Protein AF-A0A078S2V6-F1 (afdb_monomer)

pLDDT: mean 91.99, std 6.69, range [56.41, 98.38]

Nearest PDB structures (foldseek):
  1p1j-assembly1_B  TM=4.789E-01  e=3.765E+00  Saccharomyces cerevisiae

InterPro domains:
  IPR036505 N-acetylmuramoyl-L-alanine amidase/PGRP domain superfamily [G3DSA:3.40.80.10] (1-74)
  IPR036505 N-acetylmuramoyl-L-alanine amidase/PGRP domain superfamily [SSF55846] (1-71)

Sequence (75 aa):
AYEGGLDHYGNPKDTRTEWQRHSLRVLVRALLMDYPEAKVAGHRDLSPDLDNNGEGEPMEWTKQCPCFEVKKEKW

Mean predicted aligned error: 3.67 Å

Solvent-accessible surface area (backbone atoms only — not comparable to full-atom values): 4760 Å² total; per-residue (Å²): 133,92,61,88,30,38,48,99,87,68,45,76,26,71,62,70,48,74,66,56,52,48,54,49,32,55,52,49,42,54,50,41,70,78,36,77,86,66,80,89,75,34,66,25,66,68,28,66,68,84,86,74,81,86,63,67,43,86,92,43,42,81,46,69,48,66,25,59,65,53,90,77,55,80,106

Radius of gyration: 14.13 Å; Cα contacts (8 Å, |Δi|>4): 75; chains: 1; bounding box: 34×25×32 Å

Organism: NCBI:txid1339349

Foldseek 3Di:
DDDAQADPVRHGAHPDDPVSLVVVLVVVVVVCVVPVPDDDDWPQQPFDDPPPPSGSDPVRGPDCPPSDDRVPRDD

Secondary structure (DSSP, 8-state):
---TTB-TTS-B-----HHHHHHHHHHHHHHHHH-TTPPP--SGGGS--SSSSSS--TTT-S--TTSS-GGGS--

Structure (mmCIF, N/CA/C/O backbone):
data_AF-A0A078S2V6-F1
#
_entry.id   AF-A0A078S2V6-F1
#
loop_
_atom_site.group_PDB
_atom_site.id
_atom_site.type_symbol
_atom_site.label_atom_id
_atom_site.label_alt_id
_atom_site.label_comp_id
_atom_site.label_asym_id
_atom_site.label_entity_id
_atom_site.label_seq_id
_atom_site.pdbx_PDB_ins_code
_atom_site.Cartn_x
_atom_site.Cartn_y
_atom_site.Cartn_z
_atom_site.occupancy
_atom_site.B_iso_or_equiv
_a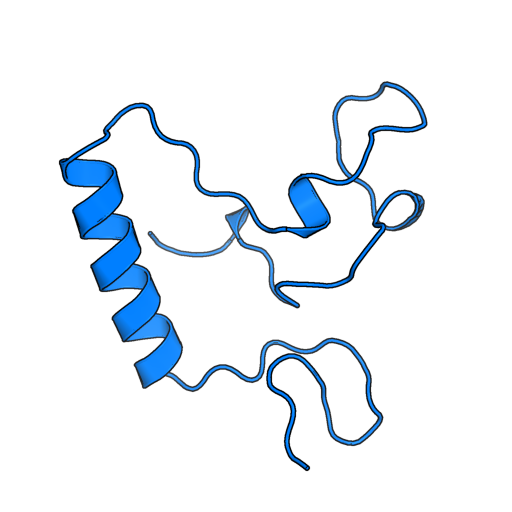tom_site.auth_seq_id
_atom_site.auth_comp_id
_atom_site.auth_asym_id
_atom_site.auth_atom_id
_atom_site.pdbx_PDB_model_num
ATOM 1 N N . ALA A 1 1 ? 15.983 -9.875 -14.157 1.00 56.41 1 ALA A N 1
ATOM 2 C CA . ALA A 1 1 ? 14.628 -10.336 -13.786 1.00 56.41 1 ALA A CA 1
ATOM 3 C C . ALA A 1 1 ? 13.694 -9.129 -13.806 1.00 56.41 1 ALA A C 1
ATOM 5 O O . ALA A 1 1 ? 14.181 -8.036 -13.551 1.00 56.41 1 ALA A O 1
ATOM 6 N N . TYR A 1 2 ? 12.415 -9.295 -14.155 1.00 64.38 2 TYR A N 1
ATOM 7 C CA . TYR A 1 2 ? 11.410 -8.237 -13.991 1.00 64.38 2 TYR A CA 1
ATOM 8 C C . TYR A 1 2 ? 10.890 -8.284 -12.552 1.00 64.38 2 TYR A C 1
ATOM 10 O O . TYR A 1 2 ? 10.396 -9.325 -12.123 1.00 64.38 2 TYR A O 1
ATOM 18 N N . GLU A 1 3 ? 11.018 -7.179 -11.826 1.00 72.44 3 GLU A N 1
ATOM 19 C CA . GLU A 1 3 ? 10.442 -6.992 -10.497 1.00 72.44 3 GLU A CA 1
ATOM 20 C C . GLU A 1 3 ? 9.311 -5.967 -10.617 1.00 72.44 3 GLU A C 1
ATOM 22 O O . GLU A 1 3 ? 9.503 -4.868 -11.139 1.00 72.44 3 GLU A O 1
ATOM 27 N N . GLY A 1 4 ? 8.100 -6.348 -10.207 1.00 82.50 4 GLY A N 1
ATOM 28 C CA . GLY A 1 4 ? 6.965 -5.431 -10.221 1.00 82.50 4 GLY A CA 1
ATOM 29 C C . GLY A 1 4 ? 7.183 -4.285 -9.233 1.00 82.50 4 GLY A C 1
ATOM 30 O O . GLY A 1 4 ? 7.714 -4.497 -8.148 1.00 82.50 4 GLY A O 1
ATOM 31 N N . GLY A 1 5 ? 6.744 -3.078 -9.589 1.00 90.44 5 GLY A N 1
ATOM 32 C CA . GLY A 1 5 ? 6.900 -1.899 -8.739 1.00 90.44 5 GLY A CA 1
ATOM 33 C C . GLY A 1 5 ? 8.114 -1.028 -9.071 1.00 90.44 5 GLY A C 1
ATOM 34 O O . GLY A 1 5 ? 8.304 -0.022 -8.390 1.00 90.44 5 GLY A O 1
ATOM 35 N N . LEU A 1 6 ? 8.910 -1.370 -10.093 1.00 93.38 6 LEU A N 1
ATOM 36 C CA . LEU A 1 6 ? 10.079 -0.602 -10.536 1.00 93.38 6 LEU A CA 1
ATOM 37 C C . LEU A 1 6 ? 10.041 -0.325 -12.049 1.00 93.38 6 LEU A C 1
ATOM 39 O O . LEU A 1 6 ? 9.572 -1.151 -12.832 1.00 93.38 6 LEU A O 1
ATOM 43 N N . ASP A 1 7 ? 10.548 0.830 -12.482 1.00 91.69 7 ASP A N 1
ATOM 44 C CA . ASP A 1 7 ? 10.789 1.128 -13.898 1.00 91.69 7 ASP A CA 1
ATOM 45 C C . ASP A 1 7 ? 12.127 0.550 -14.410 1.00 91.69 7 ASP A C 1
ATOM 47 O O . ASP A 1 7 ? 12.872 -0.099 -13.678 1.00 91.69 7 ASP A O 1
ATOM 51 N N . HIS A 1 8 ? 12.456 0.777 -15.689 1.00 90.81 8 HIS A N 1
ATOM 52 C CA . HIS A 1 8 ? 13.702 0.272 -16.289 1.00 90.81 8 HIS A CA 1
ATOM 53 C C . HIS A 1 8 ? 14.998 0.872 -15.711 1.00 90.81 8 HIS A C 1
ATOM 55 O O . HIS A 1 8 ? 16.072 0.345 -15.990 1.00 90.81 8 HIS A O 1
ATOM 61 N N . TYR A 1 9 ? 14.908 1.944 -14.919 1.00 91.88 9 TYR A N 1
ATOM 62 C CA . TYR A 1 9 ? 16.027 2.545 -14.195 1.00 91.88 9 TYR A CA 1
ATOM 63 C C . TYR A 1 9 ? 16.073 2.088 -12.729 1.00 91.88 9 TYR A C 1
ATOM 65 O O . TYR A 1 9 ? 16.969 2.498 -11.996 1.00 91.88 9 TYR A O 1
ATOM 73 N N . GLY A 1 10 ? 15.135 1.240 -12.295 1.00 90.12 10 GLY A N 1
ATOM 74 C CA . GLY A 1 10 ? 15.026 0.791 -10.910 1.00 90.12 10 GLY A CA 1
ATOM 75 C C . GLY A 1 10 ? 14.332 1.796 -9.989 1.00 90.12 10 GLY A C 1
ATOM 76 O O . GLY A 1 10 ? 14.424 1.651 -8.772 1.00 90.12 10 GLY A O 1
ATOM 77 N N . ASN A 1 11 ? 13.637 2.804 -10.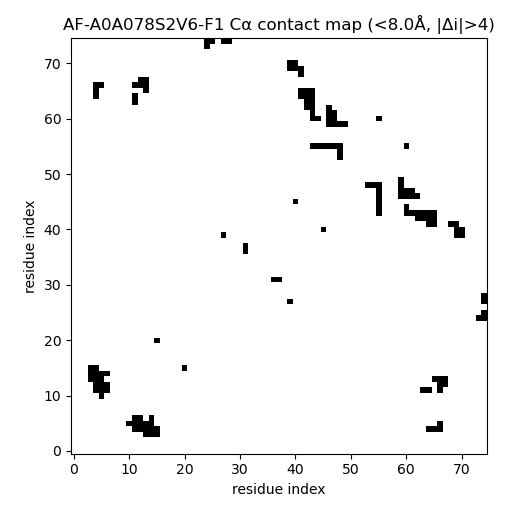528 1.00 92.19 11 ASN A N 1
ATOM 78 C CA . ASN A 1 11 ? 12.874 3.742 -9.706 1.00 92.19 11 ASN A CA 1
ATOM 79 C C . ASN A 1 11 ? 11.490 3.172 -9.365 1.00 92.19 11 ASN A C 1
ATOM 81 O O . ASN A 1 11 ? 10.878 2.531 -10.225 1.00 92.19 11 ASN A O 1
ATOM 85 N N . PRO A 1 12 ? 10.943 3.451 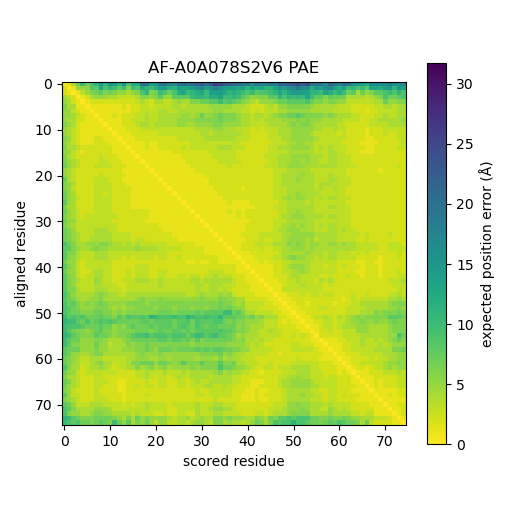-8.167 1.00 93.00 12 PRO A N 1
ATOM 86 C CA . PRO A 1 12 ? 9.581 3.069 -7.806 1.00 93.00 12 PRO A CA 1
ATOM 87 C C . PRO A 1 12 ? 8.552 3.552 -8.829 1.00 93.00 12 PRO A C 1
ATOM 89 O O . PRO A 1 12 ? 8.462 4.744 -9.128 1.00 93.00 12 PRO A O 1
ATOM 92 N N . LYS A 1 13 ? 7.744 2.629 -9.350 1.00 94.06 13 LYS A N 1
ATOM 93 C CA . LYS A 1 13 ? 6.678 2.929 -10.306 1.00 94.06 13 LYS A CA 1
ATOM 94 C C . LYS A 1 13 ? 5.544 1.925 -10.190 1.00 94.06 13 LYS A C 1
ATOM 96 O O . LYS A 1 13 ? 5.783 0.726 -10.097 1.00 94.06 13 LYS A O 1
ATOM 101 N N . ASP A 1 14 ? 4.302 2.393 -10.284 1.00 94.81 14 ASP A N 1
ATOM 102 C CA . ASP A 1 14 ? 3.165 1.494 -10.472 1.00 94.81 14 ASP A CA 1
ATOM 103 C C . ASP A 1 14 ? 3.255 0.841 -11.856 1.00 94.81 14 ASP A C 1
ATOM 105 O O . ASP A 1 14 ? 2.928 1.450 -12.877 1.00 94.81 14 ASP A O 1
ATOM 109 N N . THR A 1 15 ? 3.746 -0.394 -11.897 1.00 94.50 15 THR A N 1
ATOM 110 C CA . THR A 1 15 ? 3.854 -1.187 -13.126 1.00 94.50 15 THR A CA 1
ATOM 111 C C . THR A 1 15 ? 2.753 -2.231 -13.250 1.00 94.50 15 THR A C 1
ATOM 113 O O . THR A 1 15 ? 2.855 -3.128 -14.088 1.00 94.50 15 THR A O 1
ATOM 116 N N . ARG A 1 16 ? 1.707 -2.154 -12.416 1.00 94.56 16 ARG A N 1
ATOM 117 C CA . ARG A 1 16 ? 0.596 -3.102 -12.482 1.00 94.56 16 ARG A CA 1
ATOM 118 C C . ARG A 1 16 ? -0.143 -2.944 -13.806 1.00 94.56 16 ARG A C 1
ATOM 120 O O . ARG A 1 16 ? -0.521 -1.845 -14.209 1.00 94.56 16 ARG A O 1
ATOM 127 N N . THR A 1 17 ? -0.416 -4.073 -14.442 1.00 94.31 17 THR A N 1
ATOM 128 C CA . THR A 1 17 ? -1.332 -4.149 -15.583 1.00 94.31 17 THR A CA 1
ATOM 129 C C . THR A 1 17 ? -2.760 -3.807 -15.158 1.00 94.31 17 THR A C 1
ATOM 131 O O . THR A 1 17 ? -3.131 -3.906 -13.984 1.00 94.31 17 THR A O 1
ATOM 134 N N . GLU A 1 18 ? -3.600 -3.450 -16.127 1.00 96.12 18 GLU A N 1
ATOM 135 C CA . GLU A 1 18 ? -5.031 -3.214 -15.905 1.00 96.12 18 GLU A CA 1
ATOM 136 C C . GLU A 1 18 ? -5.725 -4.401 -15.213 1.00 96.12 18 GLU A C 1
ATOM 138 O O . GLU A 1 18 ? -6.495 -4.203 -14.271 1.00 96.12 18 GLU A O 1
ATOM 143 N N . TRP A 1 19 ? -5.366 -5.629 -15.596 1.00 96.62 19 TRP A N 1
ATOM 144 C CA . TRP A 1 19 ? -5.909 -6.861 -15.027 1.00 96.62 19 TRP A CA 1
ATOM 145 C C . TRP A 1 19 ? -5.440 -7.097 -13.594 1.00 96.62 19 TRP A C 1
ATOM 147 O O . TRP A 1 19 ? -6.243 -7.478 -12.748 1.00 96.62 19 TRP A O 1
ATOM 157 N N . GLN A 1 20 ? -4.180 -6.793 -13.272 1.00 95.69 20 GLN A N 1
ATOM 158 C CA . GLN A 1 20 ? -3.697 -6.853 -11.888 1.00 95.69 20 GLN A CA 1
ATOM 159 C C . GLN A 1 20 ? -4.421 -5.842 -10.992 1.00 95.69 20 GLN A C 1
ATOM 161 O O . GLN A 1 20 ? -4.809 -6.179 -9.873 1.00 95.69 20 GLN A O 1
ATOM 166 N N . ARG A 1 21 ? -4.652 -4.616 -11.483 1.00 95.56 21 ARG A N 1
ATOM 167 C CA . ARG A 1 21 ? -5.423 -3.600 -10.749 1.00 95.56 21 ARG A CA 1
ATOM 168 C C . ARG A 1 21 ? -6.871 -4.038 -10.552 1.00 95.56 21 ARG A C 1
ATOM 170 O O . ARG A 1 21 ? -7.406 -3.872 -9.460 1.00 95.56 21 ARG A O 1
ATOM 177 N N . HIS A 1 22 ? -7.490 -4.608 -11.584 1.00 96.44 22 HIS A N 1
ATOM 178 C CA . HIS A 1 22 ? -8.846 -5.140 -11.504 1.00 96.44 22 HIS A CA 1
ATOM 179 C C . HIS A 1 22 ? -8.954 -6.255 -10.458 1.00 96.44 22 HIS A C 1
ATOM 181 O O . HIS A 1 22 ? -9.758 -6.138 -9.535 1.00 96.44 22 HIS A O 1
ATOM 187 N N . SER A 1 23 ? -8.107 -7.284 -10.545 1.00 97.44 23 SER A N 1
ATOM 188 C CA . SER A 1 23 ? -8.117 -8.410 -9.605 1.00 97.44 23 SER A CA 1
ATOM 189 C C . SER A 1 23 ? -7.890 -7.958 -8.164 1.00 97.44 23 SER A C 1
ATOM 191 O O . SER A 1 23 ? -8.588 -8.418 -7.262 1.00 97.44 23 SER A O 1
ATOM 193 N N . LEU A 1 24 ? -6.970 -7.010 -7.941 1.00 96.38 24 LEU A N 1
ATOM 194 C CA . LEU A 1 24 ? -6.725 -6.468 -6.606 1.00 96.38 24 LEU A CA 1
ATOM 195 C C . LEU A 1 24 ? -7.952 -5.727 -6.056 1.00 96.38 24 LEU A C 1
ATOM 197 O O . LEU A 1 24 ? -8.299 -5.919 -4.895 1.00 96.38 24 LEU A O 1
ATOM 201 N N . ARG A 1 25 ? -8.642 -4.923 -6.876 1.00 97.12 25 ARG A N 1
ATOM 202 C CA . ARG A 1 25 ? -9.875 -4.234 -6.457 1.00 97.12 25 ARG A CA 1
ATOM 203 C C . ARG A 1 25 ? -10.982 -5.216 -6.095 1.00 97.12 25 ARG A C 1
ATOM 205 O O . ARG A 1 25 ? -11.631 -5.029 -5.076 1.00 97.12 25 ARG A O 1
ATOM 212 N N . VAL A 1 26 ? -11.189 -6.259 -6.900 1.00 97.81 26 VAL A N 1
ATOM 213 C CA . VAL A 1 26 ? -12.204 -7.287 -6.615 1.00 97.81 26 VAL A CA 1
ATOM 214 C C . VAL A 1 26 ? -11.910 -7.984 -5.287 1.00 97.81 26 VAL A C 1
ATOM 216 O O . VAL A 1 26 ? -12.809 -8.110 -4.458 1.00 97.81 26 VAL A O 1
ATOM 219 N N . LEU A 1 27 ? -10.655 -8.380 -5.055 1.00 97.88 27 LEU A N 1
ATOM 220 C CA . LEU A 1 27 ? -10.251 -9.021 -3.805 1.00 97.88 27 LEU A CA 1
ATOM 221 C C . LEU A 1 27 ? -10.454 -8.097 -2.598 1.00 97.88 27 LEU A C 1
ATOM 223 O O . LEU A 1 27 ? -11.048 -8.507 -1.606 1.00 97.88 27 LEU A O 1
ATOM 227 N N . VAL A 1 28 ? -9.993 -6.847 -2.683 1.00 97.62 28 VAL A N 1
ATOM 228 C CA . VAL A 1 28 ? -10.133 -5.888 -1.579 1.00 97.62 28 VAL A CA 1
ATOM 229 C C . VAL A 1 28 ? -11.606 -5.583 -1.292 1.00 97.62 28 VAL A C 1
ATOM 231 O O . VAL A 1 28 ? -11.978 -5.513 -0.126 1.00 97.62 28 VAL A O 1
ATOM 234 N N . ARG A 1 29 ? -12.466 -5.492 -2.316 1.00 97.19 29 ARG A N 1
ATOM 235 C CA . ARG A 1 29 ? -13.923 -5.360 -2.128 1.00 97.19 29 ARG A CA 1
ATOM 236 C C . ARG A 1 29 ? -14.513 -6.512 -1.343 1.00 97.19 29 ARG A C 1
ATOM 238 O O . ARG A 1 29 ? -15.250 -6.265 -0.398 1.00 97.19 29 ARG A O 1
ATOM 245 N N . ALA A 1 30 ? -14.192 -7.743 -1.733 1.00 98.19 30 ALA A N 1
ATOM 246 C CA . ALA A 1 30 ? -14.679 -8.926 -1.035 1.00 98.19 30 ALA A CA 1
ATOM 247 C C . ALA A 1 30 ? -14.251 -8.901 0.442 1.00 98.19 30 ALA A C 1
ATOM 249 O O . ALA A 1 30 ? -15.084 -9.053 1.327 1.00 98.19 30 ALA A O 1
ATOM 250 N N . LEU A 1 31 ? -12.982 -8.578 0.712 1.00 98.19 31 LEU A N 1
ATOM 251 C CA . LEU A 1 31 ? -12.477 -8.462 2.080 1.00 98.19 31 LEU A CA 1
ATOM 252 C C . LEU A 1 31 ? -13.165 -7.346 2.877 1.00 98.19 31 LEU A C 1
ATOM 254 O O . LEU A 1 31 ? -13.445 -7.535 4.051 1.00 98.19 31 LEU A O 1
ATOM 258 N N . LEU A 1 32 ? -13.470 -6.197 2.271 1.00 97.25 32 LEU A N 1
ATOM 259 C CA . LEU A 1 32 ? -14.191 -5.118 2.957 1.00 97.25 32 LEU A CA 1
ATOM 260 C C . LEU A 1 32 ? -15.669 -5.451 3.203 1.00 97.25 32 LEU A C 1
ATOM 262 O O . LEU A 1 32 ? -16.251 -4.937 4.153 1.00 97.25 32 LEU A O 1
ATOM 266 N N . MET A 1 33 ? -16.279 -6.304 2.376 1.00 97.31 33 MET A N 1
ATOM 267 C CA . MET A 1 33 ? -17.622 -6.829 2.642 1.00 97.31 33 MET A CA 1
ATOM 268 C C . MET A 1 33 ? -17.621 -7.769 3.852 1.00 97.31 33 MET A C 1
ATOM 270 O O . MET A 1 33 ? -18.520 -7.680 4.685 1.00 97.31 33 MET A O 1
ATOM 274 N N . ASP A 1 34 ? -16.603 -8.625 3.962 1.00 98.38 34 ASP A N 1
ATOM 275 C CA . ASP A 1 34 ? -16.448 -9.562 5.081 1.00 98.38 34 ASP A CA 1
ATOM 276 C C . ASP A 1 34 ? -15.974 -8.861 6.370 1.00 98.38 34 ASP A C 1
ATOM 278 O O . ASP A 1 34 ? -16.333 -9.271 7.475 1.00 98.38 34 ASP A O 1
ATOM 282 N N . TYR A 1 35 ? -15.202 -7.776 6.237 1.00 98.00 35 TYR A N 1
ATOM 283 C CA . TYR A 1 35 ? -14.616 -7.006 7.338 1.00 98.00 35 TYR A CA 1
ATOM 284 C C . TYR A 1 35 ? -14.854 -5.492 7.165 1.00 98.00 35 TYR A C 1
ATOM 286 O O . TYR A 1 35 ? -13.926 -4.757 6.814 1.00 98.00 35 TYR A O 1
ATOM 294 N N . PRO A 1 36 ? -16.067 -4.986 7.458 1.00 96.62 36 PRO A N 1
ATOM 295 C CA . PRO A 1 36 ? -16.438 -3.590 7.187 1.00 96.62 36 PRO A CA 1
ATOM 296 C C . PRO A 1 36 ? -15.604 -2.531 7.921 1.00 96.62 36 PRO A C 1
ATOM 298 O O . PRO A 1 36 ? -15.522 -1.390 7.474 1.00 96.62 36 PRO A O 1
ATOM 301 N N . GLU A 1 37 ? -14.984 -2.889 9.048 1.00 96.50 37 GLU A N 1
ATOM 302 C CA . GLU A 1 37 ? -14.143 -1.985 9.847 1.00 96.50 37 GLU A CA 1
ATOM 303 C C . GLU A 1 37 ? -12.661 -2.007 9.430 1.00 96.50 37 GLU A C 1
ATOM 305 O O . GLU A 1 37 ? -11.852 -1.230 9.947 1.00 96.50 37 GLU A O 1
ATOM 310 N N . ALA A 1 38 ? -12.279 -2.895 8.506 1.00 96.56 38 ALA A N 1
ATOM 311 C CA . ALA A 1 38 ? -10.902 -3.004 8.051 1.00 96.56 38 ALA A CA 1
ATOM 312 C C . ALA A 1 38 ? -10.466 -1.749 7.280 1.00 96.56 38 ALA A C 1
ATOM 314 O O . ALA A 1 38 ? -11.210 -1.170 6.488 1.00 96.56 38 ALA A O 1
ATOM 315 N N . LYS A 1 39 ? -9.207 -1.346 7.477 1.00 94.31 39 LYS A N 1
ATOM 316 C CA . LYS A 1 39 ? -8.583 -0.244 6.737 1.00 94.31 39 LYS A CA 1
ATOM 317 C C . LYS A 1 39 ? -7.664 -0.800 5.657 1.00 94.31 39 LYS A C 1
ATOM 319 O O . LYS A 1 39 ? -6.847 -1.676 5.926 1.0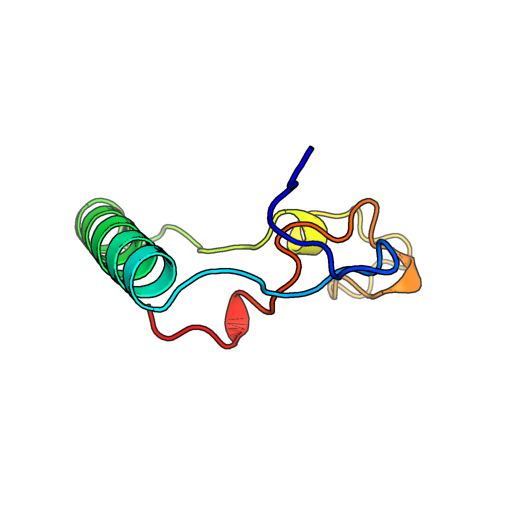0 94.31 39 LYS A O 1
ATOM 324 N N . VAL A 1 40 ? -7.758 -0.247 4.450 1.00 95.50 40 VAL A N 1
ATOM 325 C CA . VAL A 1 40 ? -6.835 -0.560 3.351 1.00 95.50 40 VAL A CA 1
ATOM 326 C C . VAL A 1 40 ? -5.671 0.427 3.395 1.00 95.50 40 VAL A C 1
ATOM 328 O O . VAL A 1 40 ? -5.883 1.635 3.292 1.00 95.50 40 VAL A O 1
ATOM 331 N N . ALA A 1 41 ? -4.450 -0.081 3.548 1.00 93.75 41 ALA A N 1
ATOM 332 C CA . ALA A 1 41 ? -3.231 0.722 3.650 1.00 93.75 41 ALA A CA 1
ATOM 333 C C . ALA A 1 41 ? -2.115 0.152 2.763 1.00 93.75 41 ALA A C 1
ATOM 335 O O . ALA A 1 41 ? -2.058 -1.054 2.509 1.00 93.75 41 ALA A O 1
ATOM 336 N N . GLY A 1 42 ? -1.230 1.021 2.275 1.00 92.88 42 GLY A N 1
ATOM 337 C CA . GLY A 1 42 ? 0.019 0.619 1.638 1.00 92.88 42 GLY A CA 1
ATOM 338 C C . GLY A 1 42 ? 1.078 0.265 2.674 1.00 92.88 42 GLY A C 1
ATOM 339 O O . GLY A 1 42 ? 1.059 0.776 3.786 1.00 92.88 42 GLY A O 1
ATOM 340 N N . HIS A 1 43 ? 2.047 -0.577 2.307 1.00 92.56 43 HIS A N 1
ATOM 341 C CA . HIS A 1 43 ? 3.134 -0.950 3.221 1.00 92.56 43 HIS A CA 1
ATOM 342 C C . HIS A 1 43 ? 3.915 0.288 3.697 1.00 92.56 43 HIS A C 1
ATOM 344 O O . HIS A 1 43 ? 4.203 0.4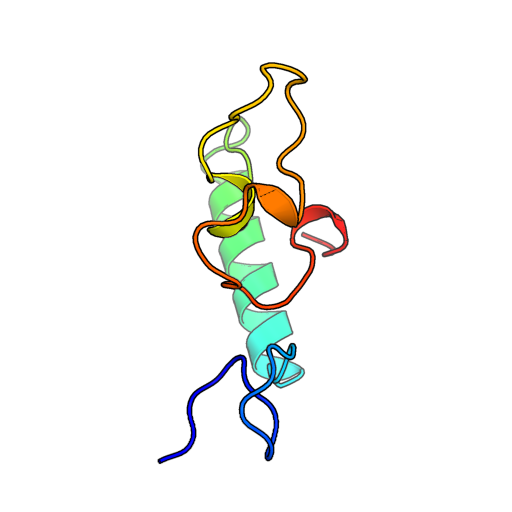04 4.882 1.00 92.56 43 HIS A O 1
ATOM 350 N N . ARG A 1 44 ? 4.201 1.253 2.812 1.00 92.00 44 ARG A N 1
ATOM 351 C CA . ARG A 1 44 ? 4.857 2.514 3.198 1.00 92.00 44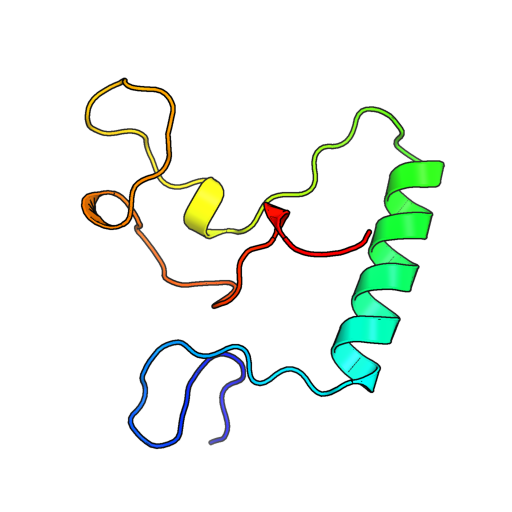 ARG A CA 1
ATOM 352 C C . ARG A 1 44 ? 4.023 3.385 4.135 1.00 92.00 44 ARG A C 1
ATOM 354 O O . ARG A 1 44 ? 4.611 4.094 4.940 1.00 92.00 44 ARG A O 1
ATOM 361 N N . ASP A 1 45 ? 2.693 3.299 4.061 1.00 90.62 45 ASP A N 1
ATOM 362 C CA . ASP A 1 45 ? 1.781 4.068 4.919 1.00 90.62 45 ASP A CA 1
ATOM 363 C C . ASP A 1 45 ? 1.827 3.564 6.375 1.00 90.62 45 ASP A C 1
ATOM 365 O O . ASP A 1 45 ? 1.283 4.200 7.269 1.00 90.62 45 ASP A O 1
ATOM 369 N N . LEU A 1 46 ? 2.463 2.408 6.601 1.00 90.88 46 LEU A N 1
ATOM 370 C CA . LEU A 1 46 ? 2.723 1.802 7.907 1.00 90.88 46 LEU A CA 1
ATOM 371 C C . LEU A 1 46 ? 4.167 2.043 8.379 1.00 90.88 46 LEU A C 1
ATOM 373 O O . LEU A 1 46 ? 4.640 1.349 9.282 1.00 90.88 46 LEU A O 1
ATOM 377 N N . SER A 1 47 ? 4.895 2.965 7.741 1.00 92.44 47 SER A N 1
ATOM 378 C CA . SER A 1 47 ? 6.219 3.366 8.223 1.00 92.44 47 SER A CA 1
ATOM 379 C C . SER A 1 47 ? 6.093 4.052 9.589 1.00 92.44 47 SER A C 1
ATOM 381 O O . SER A 1 47 ? 5.053 4.655 9.859 1.00 92.44 47 SER A O 1
ATOM 383 N N . PRO A 1 48 ? 7.107 3.943 10.467 1.00 93.06 48 PRO A N 1
ATOM 384 C CA . PRO A 1 48 ? 7.089 4.640 11.746 1.00 93.06 48 PRO A CA 1
ATOM 385 C C . PRO A 1 48 ?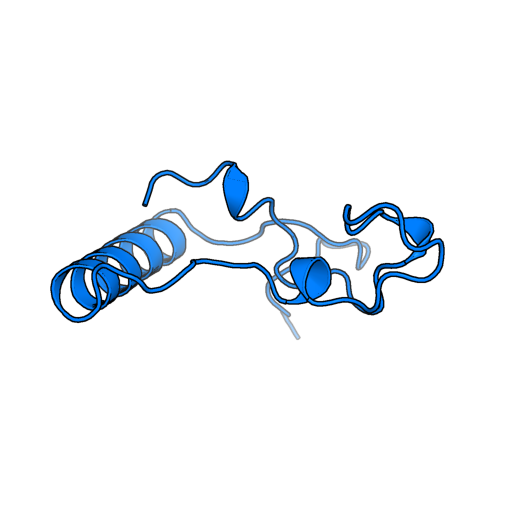 6.981 6.151 11.540 1.00 93.06 48 PRO A C 1
ATOM 387 O O . PRO A 1 48 ? 7.726 6.703 10.737 1.00 93.06 48 PRO A O 1
ATOM 390 N N . ASP A 1 49 ? 6.090 6.778 12.297 1.00 92.06 49 ASP A N 1
ATOM 391 C CA . ASP A 1 49 ? 5.989 8.231 12.426 1.00 92.06 49 ASP A CA 1
ATOM 392 C C . ASP A 1 49 ? 7.143 8.712 13.324 1.00 92.06 49 ASP A C 1
ATOM 394 O O . ASP A 1 49 ? 7.245 8.317 14.493 1.00 92.06 49 ASP A O 1
ATOM 398 N N . LEU A 1 50 ? 8.084 9.452 12.744 1.00 91.75 50 LEU A N 1
ATOM 399 C CA . LEU A 1 50 ? 9.328 9.878 13.383 1.00 91.75 50 LEU A CA 1
ATOM 400 C C . LEU A 1 50 ? 9.193 11.258 14.024 1.00 91.75 50 LEU A C 1
ATOM 402 O O . LEU A 1 50 ? 9.911 11.544 14.989 1.00 91.75 50 LEU A O 1
ATOM 406 N N . ASP A 1 51 ? 8.301 12.104 13.511 1.00 92.88 51 ASP A N 1
ATOM 407 C CA . ASP A 1 51 ? 8.087 13.464 14.009 1.00 92.88 51 ASP A CA 1
ATOM 408 C C . ASP A 1 51 ? 6.808 13.624 14.861 1.00 92.88 51 ASP A C 1
ATOM 410 O O . ASP A 1 51 ? 6.653 14.633 15.555 1.00 92.88 51 ASP A O 1
ATOM 414 N N . ASN A 1 52 ? 5.991 12.571 14.953 1.00 89.50 52 ASN A N 1
ATOM 415 C CA . ASN A 1 52 ? 4.738 12.459 15.704 1.00 89.50 52 ASN A CA 1
ATOM 416 C C . ASN A 1 52 ? 3.599 13.341 15.163 1.00 89.50 52 ASN A C 1
ATOM 418 O O . ASN A 1 52 ? 2.743 13.784 15.941 1.00 89.50 52 ASN A O 1
ATOM 422 N N . ASN A 1 53 ? 3.575 13.620 13.857 1.00 91.38 53 ASN A N 1
ATOM 423 C CA . ASN A 1 53 ? 2.525 14.420 13.222 1.00 91.38 53 ASN A CA 1
ATOM 424 C C . ASN A 1 53 ? 1.316 13.584 12.729 1.00 91.38 53 ASN A C 1
ATOM 426 O O . ASN A 1 53 ? 0.265 14.147 12.409 1.00 91.38 53 ASN A O 1
ATOM 430 N N . GLY A 1 54 ? 1.420 12.249 12.730 1.00 86.50 54 GLY A N 1
ATOM 431 C CA . GLY A 1 54 ? 0.373 11.316 12.305 1.00 86.50 54 GLY A CA 1
ATOM 432 C C . GLY A 1 54 ? 0.253 11.103 10.788 1.00 86.50 54 GLY A C 1
ATOM 433 O O . GLY A 1 54 ? -0.659 10.394 10.343 1.00 86.50 54 GLY A O 1
ATOM 434 N N . GLU A 1 55 ? 1.141 11.685 9.986 1.00 84.62 55 GLU A N 1
ATOM 435 C CA . GLU A 1 55 ? 1.208 11.568 8.532 1.00 84.62 55 GLU A CA 1
ATOM 436 C C . GLU A 1 55 ? 2.488 10.845 8.111 1.00 84.62 55 GLU A C 1
ATOM 438 O O . GLU A 1 55 ? 3.576 11.341 8.322 1.00 84.62 55 GLU A O 1
ATOM 443 N N . GLY A 1 56 ? 2.372 9.691 7.442 1.00 85.06 56 GLY A N 1
ATOM 444 C CA . GLY A 1 56 ? 3.549 8.999 6.906 1.00 85.06 56 GLY A CA 1
ATOM 445 C C . GLY A 1 56 ? 4.159 9.748 5.719 1.00 85.06 56 GLY A C 1
ATOM 446 O O . GLY A 1 56 ? 3.715 9.568 4.575 1.00 85.06 56 GLY A O 1
ATOM 447 N N . GLU A 1 57 ? 5.185 10.554 5.967 1.00 88.94 57 GLU A N 1
ATOM 448 C CA . GLU A 1 57 ? 5.828 11.410 4.968 1.00 88.94 57 GLU A CA 1
ATOM 449 C C . GLU A 1 57 ? 6.956 10.697 4.197 1.00 88.94 57 GLU A C 1
ATOM 451 O O . GLU A 1 57 ? 7.564 9.753 4.704 1.00 88.94 57 GLU A O 1
ATOM 456 N N . PRO A 1 58 ? 7.324 11.155 2.978 1.00 90.06 58 PRO A N 1
ATOM 457 C CA . PRO A 1 58 ? 8.405 10.548 2.194 1.00 90.06 58 PRO A CA 1
ATOM 458 C C . PRO A 1 58 ? 9.740 10.396 2.928 1.00 90.06 58 PRO A C 1
ATOM 460 O O . PRO A 1 58 ? 10.490 9.466 2.633 1.00 90.06 58 PRO A O 1
ATOM 463 N N . MET A 1 59 ? 10.036 11.297 3.868 1.00 88.88 59 MET A N 1
ATOM 464 C CA . MET A 1 59 ? 11.253 11.254 4.683 1.00 88.88 59 MET A CA 1
ATOM 465 C C . MET A 1 59 ? 11.241 10.105 5.708 1.00 88.88 59 MET A C 1
ATOM 467 O O . MET A 1 59 ? 12.298 9.641 6.131 1.00 88.88 59 MET A O 1
ATOM 471 N N . GLU A 1 60 ? 10.059 9.618 6.074 1.00 91.50 60 GLU A N 1
ATOM 472 C CA . GLU A 1 60 ? 9.844 8.572 7.078 1.00 91.50 60 GLU A CA 1
ATOM 473 C C . GLU A 1 60 ? 9.656 7.186 6.445 1.00 91.50 60 GLU A C 1
ATOM 475 O O . GLU A 1 60 ? 9.709 6.152 7.119 1.00 91.50 60 GLU A O 1
ATOM 480 N N . TRP A 1 61 ? 9.450 7.131 5.125 1.00 92.00 61 TRP A N 1
ATOM 481 C CA . TRP A 1 61 ? 9.183 5.887 4.417 1.00 92.00 61 TRP A CA 1
ATOM 482 C C . TRP A 1 61 ? 10.359 4.917 4.508 1.00 92.00 61 TRP A C 1
ATOM 484 O O . TRP A 1 61 ? 11.404 5.085 3.882 1.00 92.00 61 TRP A O 1
ATOM 494 N N . THR A 1 62 ? 10.143 3.801 5.204 1.00 91.31 62 THR A N 1
ATOM 495 C CA . THR A 1 62 ? 11.143 2.723 5.282 1.00 91.31 62 THR A CA 1
ATOM 496 C C . THR A 1 62 ? 11.233 1.939 3.966 1.00 91.31 62 THR A C 1
ATOM 498 O O . THR A 1 62 ? 12.236 1.285 3.680 1.00 91.31 62 THR A O 1
ATOM 501 N N . LYS A 1 63 ? 10.159 1.948 3.166 1.00 88.12 63 LYS A N 1
ATOM 502 C CA . LYS A 1 63 ? 10.059 1.261 1.872 1.00 88.12 63 LYS A CA 1
ATOM 503 C C . LYS A 1 63 ? 9.187 2.071 0.918 1.00 88.12 63 LYS A C 1
ATOM 505 O O . LYS A 1 63 ? 8.295 2.785 1.347 1.00 88.12 63 LYS A O 1
ATOM 510 N N . GLN A 1 64 ? 9.392 1.879 -0.383 1.00 91.69 64 GLN A N 1
ATOM 511 C CA . GLN A 1 64 ? 8.577 2.515 -1.429 1.00 91.69 64 GLN A CA 1
ATOM 512 C C . GLN A 1 64 ? 7.339 1.691 -1.815 1.00 91.69 64 GLN A C 1
ATOM 514 O O . GLN A 1 64 ? 6.415 2.208 -2.442 1.00 91.69 64 GLN A O 1
ATOM 519 N N . CYS A 1 65 ? 7.294 0.417 -1.409 1.00 92.00 65 CYS A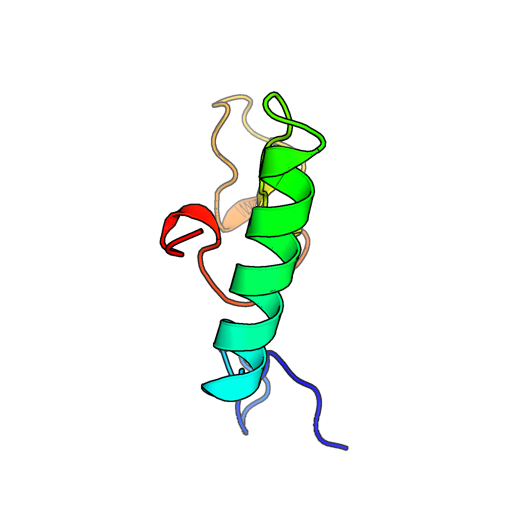 N 1
ATOM 520 C CA . CYS A 1 65 ? 6.161 -0.482 -1.617 1.00 92.00 65 CYS A CA 1
ATOM 521 C C . CYS A 1 65 ? 4.868 0.124 -1.027 1.00 92.00 65 CYS A C 1
ATOM 523 O O . CYS A 1 65 ? 4.875 0.561 0.122 1.00 92.00 65 CYS A O 1
ATOM 525 N N . PRO A 1 66 ? 3.747 0.150 -1.766 1.00 94.12 66 PRO A N 1
ATOM 526 C CA . PRO A 1 66 ? 3.477 -0.634 -2.973 1.00 94.12 66 PRO A CA 1
ATOM 527 C C . PRO A 1 66 ? 3.771 0.096 -4.293 1.00 94.12 66 PRO A C 1
ATOM 529 O O . PRO A 1 66 ? 3.297 -0.328 -5.341 1.00 94.12 66 PRO A O 1
ATOM 532 N N . CYS A 1 67 ? 4.554 1.177 -4.259 1.00 93.94 67 CYS A N 1
ATOM 533 C CA . CYS A 1 67 ? 4.935 1.994 -5.416 1.00 93.94 67 CYS A CA 1
ATOM 534 C C . CYS A 1 67 ? 3.751 2.713 -6.098 1.00 93.94 67 CYS A C 1
ATOM 536 O O . CYS A 1 67 ? 3.876 3.193 -7.223 1.00 93.94 67 CYS A O 1
ATOM 538 N N . PHE A 1 68 ? 2.613 2.828 -5.402 1.00 93.94 68 PHE A N 1
ATOM 539 C CA . PHE A 1 68 ? 1.444 3.625 -5.782 1.00 93.94 68 PHE A CA 1
ATOM 540 C C . PHE A 1 68 ? 0.693 4.129 -4.540 1.00 93.94 68 PHE A C 1
ATOM 542 O O . PHE A 1 68 ? 0.850 3.591 -3.445 1.00 93.94 68 PHE A O 1
ATOM 549 N N . GLU A 1 69 ? -0.154 5.145 -4.723 1.00 93.44 69 GLU A N 1
ATOM 550 C CA . GLU A 1 69 ? -0.986 5.718 -3.658 1.00 93.44 69 GLU A CA 1
ATOM 551 C C . GLU A 1 69 ? -2.234 4.866 -3.386 1.00 93.44 69 GLU A C 1
ATOM 553 O O . GLU A 1 69 ? -3.215 4.943 -4.130 1.00 93.44 69 GLU A O 1
ATOM 558 N N . VAL A 1 70 ? -2.238 4.095 -2.294 1.00 94.38 70 VAL A N 1
ATOM 559 C CA . VAL A 1 70 ? -3.386 3.255 -1.893 1.00 94.38 70 VAL A CA 1
ATOM 560 C C . VAL A 1 70 ? -4.633 4.095 -1.611 1.00 94.38 70 VAL A C 1
ATOM 562 O O . VAL A 1 70 ? -5.730 3.723 -2.027 1.00 94.38 70 VAL A O 1
ATOM 565 N N . LYS A 1 71 ? -4.472 5.272 -0.992 1.00 90.94 71 LYS A N 1
ATOM 566 C CA . LYS A 1 71 ? -5.576 6.207 -0.705 1.00 90.94 71 LYS A CA 1
ATOM 567 C C . LYS A 1 71 ? -6.249 6.769 -1.968 1.00 90.94 71 LYS A C 1
ATOM 569 O O . LYS A 1 71 ? -7.388 7.216 -1.895 1.00 90.94 71 LYS A O 1
ATOM 574 N N . LYS A 1 72 ? -5.563 6.768 -3.120 1.00 92.81 72 LYS A N 1
ATOM 575 C CA . LYS A 1 72 ? -6.111 7.249 -4.405 1.00 92.81 72 LYS A CA 1
ATOM 576 C C . LYS A 1 72 ? -6.779 6.138 -5.222 1.00 92.81 72 LYS A C 1
ATOM 578 O O . LYS A 1 72 ? -7.372 6.429 -6.263 1.00 92.81 72 LYS A O 1
ATOM 583 N N . GLU A 1 73 ? -6.667 4.877 -4.802 1.00 92.81 73 GLU A 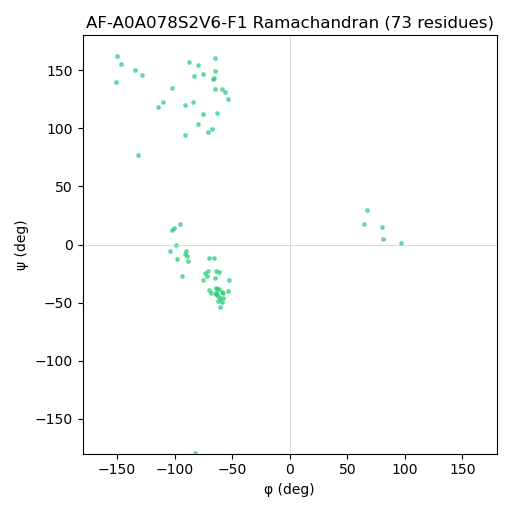N 1
ATOM 584 C CA . GLU A 1 73 ? -7.321 3.766 -5.490 1.00 92.81 73 GLU A CA 1
ATOM 585 C C . GLU A 1 73 ? -8.824 3.722 -5.208 1.00 92.81 73 GLU A C 1
ATOM 587 O O . GLU A 1 73 ? -9.302 4.061 -4.128 1.00 92.81 73 GLU A O 1
ATOM 592 N N . LYS A 1 74 ? -9.578 3.286 -6.221 1.00 88.19 74 LYS A N 1
ATOM 593 C CA . LYS A 1 74 ? -11.021 3.064 -6.107 1.00 88.19 74 LYS A CA 1
ATOM 594 C C . LYS A 1 74 ? -11.254 1.623 -5.681 1.00 88.19 74 LYS A C 1
ATOM 596 O O . LYS A 1 74 ? -11.251 0.730 -6.536 1.00 88.19 74 LYS A O 1
ATOM 601 N N . TRP A 1 75 ? -11.394 1.436 -4.373 1.00 88.19 75 TRP A N 1
ATOM 602 C CA . TRP A 1 75 ? -11.779 0.169 -3.766 1.00 88.19 75 TRP A CA 1
ATOM 603 C C . TRP A 1 75 ? -13.254 -0.126 -3.962 1.00 88.19 75 TRP A C 1
ATOM 605 O O . TRP A 1 75 ? -14.007 0.654 -4.591 1.00 88.19 75 TRP A O 1
#